Protein AF-A0A094W6S8-F1 (afdb_monomer_lite)

Foldseek 3Di:
DDKQRDDPDDPPDDDDDDFDFQIWDWDDDPQWDIDIDGDGGDPPDDDDDDDDTHGDDDDPDPPPPPDPDDDD

Structure (mmCIF, N/CA/C/O backbone):
data_AF-A0A094W6S8-F1
#
_entry.id   AF-A0A094W6S8-F1
#
loop_
_atom_site.group_PDB
_atom_site.id
_atom_site.type_symbol
_atom_site.label_atom_id
_atom_site.label_alt_id
_atom_site.label_comp_id
_atom_site.label_asym_id
_atom_site.label_entity_id
_atom_site.label_seq_id
_atom_site.pdbx_PDB_ins_code
_atom_site.Cartn_x
_atom_site.Cartn_y
_atom_site.Cartn_z
_atom_site.occupancy
_atom_site.B_iso_or_equiv
_atom_site.auth_seq_id
_atom_site.auth_comp_id
_atom_site.auth_asym_id
_atom_site.auth_atom_id
_atom_site.pdbx_PDB_model_num
ATOM 1 N N . MET A 1 1 ? 1.862 -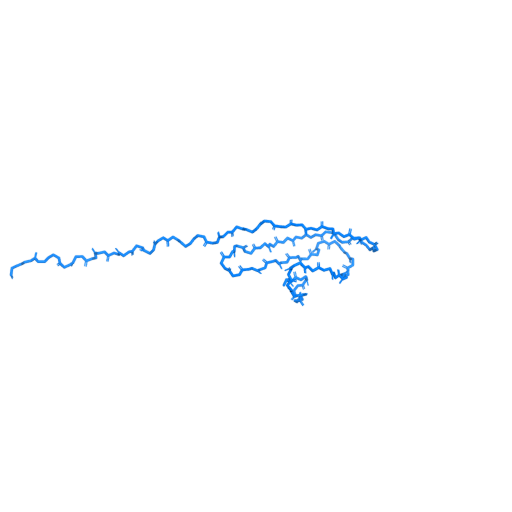3.836 4.773 1.00 95.69 1 MET A N 1
ATOM 2 C CA . MET A 1 1 ? 1.554 -2.929 3.642 1.00 95.69 1 MET A CA 1
ATOM 3 C C . MET A 1 1 ? 1.658 -3.825 2.449 1.00 95.69 1 MET A C 1
ATOM 5 O O . MET A 1 1 ? 2.673 -4.484 2.346 1.00 95.69 1 MET A O 1
ATOM 9 N N . PHE A 1 2 ? 0.660 -3.876 1.578 1.00 97.94 2 PHE A N 1
ATOM 10 C CA . PHE A 1 2 ? 0.728 -4.791 0.445 1.00 97.94 2 PHE A CA 1
ATOM 11 C C . PHE A 1 2 ? 0.900 -4.029 -0.862 1.00 97.94 2 PHE A C 1
ATOM 13 O O . PHE A 1 2 ? 0.178 -3.057 -1.098 1.00 97.94 2 PHE A O 1
ATOM 20 N N . PHE A 1 3 ? 1.811 -4.502 -1.707 1.00 97.50 3 PHE A N 1
ATOM 21 C CA . PHE A 1 3 ? 2.015 -4.025 -3.071 1.00 97.50 3 PHE A CA 1
ATOM 22 C C . PHE A 1 3 ? 1.857 -5.200 -4.033 1.00 97.50 3 PHE A C 1
ATOM 24 O O . PHE A 1 3 ? 2.525 -6.216 -3.879 1.00 97.50 3 PHE A O 1
ATOM 31 N N . ASP A 1 4 ? 0.902 -5.111 -4.957 1.00 97.56 4 ASP A N 1
ATOM 32 C CA . ASP A 1 4 ? 0.510 -6.209 -5.855 1.00 97.56 4 ASP A CA 1
ATOM 33 C C . ASP A 1 4 ? 0.243 -7.546 -5.125 1.00 97.56 4 ASP A C 1
ATOM 35 O O . ASP A 1 4 ? 0.397 -8.629 -5.675 1.00 97.56 4 ASP A O 1
ATOM 39 N N . GLY A 1 5 ? -0.212 -7.472 -3.868 1.00 97.38 5 GLY A N 1
ATOM 40 C CA . GLY A 1 5 ? -0.503 -8.639 -3.025 1.00 97.38 5 GLY A CA 1
ATOM 41 C C . GLY A 1 5 ? 0.677 -9.149 -2.191 1.00 97.38 5 GLY A C 1
ATOM 42 O O . GLY A 1 5 ? 0.460 -9.979 -1.314 1.00 97.38 5 GLY A O 1
ATOM 43 N N . ILE A 1 6 ? 1.882 -8.614 -2.389 1.00 97.75 6 ILE A N 1
ATOM 44 C CA . ILE A 1 6 ? 3.086 -8.948 -1.617 1.00 97.75 6 ILE A CA 1
ATOM 45 C C . ILE A 1 6 ? 3.139 -8.074 -0.362 1.00 97.75 6 ILE A C 1
ATOM 47 O O . ILE A 1 6 ? 2.968 -6.859 -0.467 1.00 97.75 6 ILE A O 1
ATOM 51 N N . ASP A 1 7 ? 3.370 -8.660 0.819 1.00 97.44 7 ASP A N 1
ATOM 52 C CA . ASP A 1 7 ? 3.572 -7.884 2.051 1.00 97.44 7 ASP A CA 1
ATOM 53 C C . ASP A 1 7 ? 4.971 -7.258 2.072 1.00 97.44 7 ASP A C 1
ATOM 55 O O . ASP A 1 7 ? 5.978 -7.957 2.127 1.00 97.44 7 ASP A O 1
ATOM 59 N N . LEU A 1 8 ? 5.015 -5.929 2.045 1.00 96.75 8 LEU A N 1
ATOM 60 C CA . LEU A 1 8 ? 6.230 -5.125 2.142 1.00 96.75 8 LEU A CA 1
ATOM 61 C C . LEU A 1 8 ? 6.511 -4.641 3.578 1.00 96.75 8 LEU A C 1
ATOM 63 O O . LEU A 1 8 ? 7.513 -3.976 3.816 1.00 96.75 8 LEU A O 1
ATOM 67 N N . GLY A 1 9 ? 5.645 -4.944 4.555 1.00 96.75 9 GLY A N 1
ATOM 68 C CA . GLY A 1 9 ? 5.882 -4.619 5.967 1.00 96.75 9 GLY A CA 1
ATOM 69 C C . GLY A 1 9 ? 5.125 -3.392 6.488 1.00 96.75 9 GLY A C 1
ATOM 70 O O . GLY A 1 9 ? 3.949 -3.182 6.184 1.00 96.75 9 GLY A O 1
ATOM 71 N N . ARG A 1 10 ? 5.736 -2.604 7.376 1.00 96.56 10 ARG A N 1
ATOM 72 C CA . ARG A 1 10 ? 5.049 -1.539 8.138 1.00 96.56 10 ARG A CA 1
ATOM 73 C C . ARG A 1 10 ? 5.526 -0.154 7.712 1.00 96.56 10 ARG A C 1
ATOM 75 O O . ARG A 1 10 ? 6.687 0.016 7.380 1.00 96.56 10 ARG A O 1
ATOM 82 N N . THR A 1 11 ? 4.625 0.826 7.742 1.00 94.62 11 THR A N 1
ATOM 83 C CA . THR A 1 11 ? 4.932 2.236 7.453 1.00 94.62 11 THR A CA 1
ATOM 84 C C . THR A 1 11 ? 5.482 2.957 8.696 1.00 94.62 11 THR A C 1
ATOM 86 O O . THR A 1 11 ? 5.026 2.631 9.796 1.00 94.62 11 THR A O 1
ATOM 89 N N . PRO A 1 12 ? 6.355 3.976 8.554 1.00 96.25 12 PRO A N 1
ATOM 90 C CA . PRO A 1 12 ? 6.925 4.483 7.302 1.00 96.25 12 PRO A CA 1
ATOM 91 C C . PRO A 1 12 ? 7.885 3.469 6.668 1.00 96.25 12 PRO A C 1
ATOM 93 O O . PRO A 1 12 ? 8.606 2.772 7.371 1.00 96.25 12 PRO A O 1
AT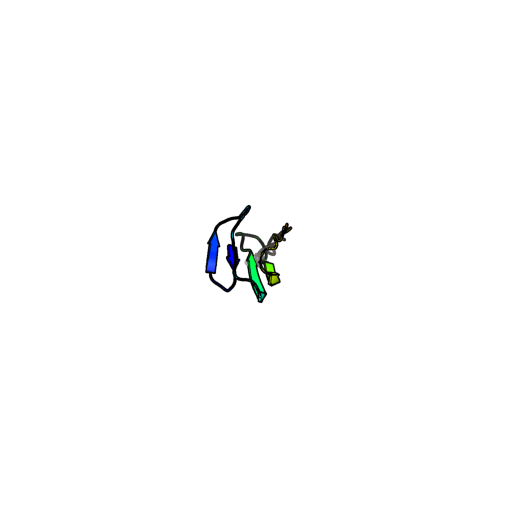OM 96 N N . LEU A 1 13 ? 7.855 3.370 5.339 1.00 95.75 13 LEU A N 1
ATOM 97 C CA . LEU A 1 13 ? 8.645 2.406 4.576 1.00 95.75 13 LEU A CA 1
ATOM 98 C C . LEU A 1 13 ? 9.228 3.096 3.345 1.00 95.75 13 LEU A C 1
ATOM 100 O O . LEU A 1 13 ? 8.493 3.766 2.622 1.00 95.75 13 LEU A O 1
ATOM 104 N N . ASN A 1 14 ? 10.519 2.886 3.100 1.00 96.12 14 ASN A N 1
ATOM 105 C CA . ASN A 1 14 ? 11.160 3.187 1.826 1.00 96.12 14 ASN A CA 1
ATOM 106 C C . ASN A 1 14 ? 11.607 1.860 1.203 1.00 96.12 14 ASN A C 1
ATOM 108 O O . ASN A 1 14 ? 12.292 1.079 1.861 1.00 96.12 14 ASN A O 1
ATOM 112 N N . THR A 1 15 ? 11.151 1.563 -0.011 1.00 95.38 15 THR A N 1
ATOM 113 C CA . THR A 1 15 ? 11.389 0.272 -0.662 1.00 95.38 15 THR A CA 1
ATOM 114 C C . THR A 1 15 ? 11.269 0.402 -2.174 1.00 95.38 15 THR A C 1
ATOM 116 O O . THR A 1 15 ? 10.520 1.243 -2.677 1.00 95.38 15 THR A O 1
ATOM 119 N N . GLU A 1 16 ? 12.005 -0.436 -2.894 1.00 95.94 16 GLU A N 1
ATOM 120 C CA . GLU A 1 16 ? 11.935 -0.515 -4.345 1.00 95.94 16 GLU A CA 1
ATOM 121 C C . GLU A 1 16 ? 10.786 -1.422 -4.774 1.00 95.94 16 GLU A C 1
ATOM 1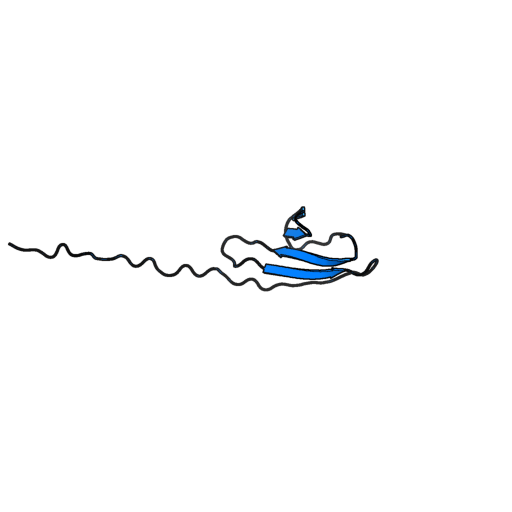23 O O . GLU A 1 16 ? 10.530 -2.473 -4.186 1.00 95.94 16 GLU A O 1
ATOM 128 N N . VAL A 1 17 ? 10.089 -1.013 -5.830 1.00 95.62 17 VAL A N 1
ATOM 129 C CA . VAL A 1 17 ? 8.996 -1.783 -6.420 1.00 95.62 17 VAL A CA 1
ATOM 130 C C . VAL A 1 17 ? 9.120 -1.785 -7.943 1.00 95.62 17 VAL A C 1
ATOM 132 O O . VAL A 1 17 ? 9.624 -0.817 -8.517 1.00 95.62 17 VAL A O 1
ATOM 135 N N . PRO A 1 18 ? 8.647 -2.839 -8.632 1.00 95.38 18 PRO A N 1
ATOM 136 C CA . PRO A 1 18 ? 8.696 -2.880 -10.087 1.00 95.38 18 PRO A CA 1
ATOM 137 C C . PRO A 1 18 ? 7.893 -1.733 -10.734 1.00 95.38 18 PRO A C 1
ATOM 139 O O . PRO A 1 18 ? 6.758 -1.467 -10.314 1.00 95.38 18 PRO A O 1
ATOM 142 N N . PRO A 1 19 ? 8.414 -1.090 -11.796 1.00 97.12 19 PRO A N 1
ATOM 143 C CA . PRO A 1 19 ? 7.693 -0.041 -12.511 1.00 97.12 19 PRO A CA 1
ATOM 144 C C . PRO A 1 19 ? 6.471 -0.609 -13.227 1.00 97.12 19 PRO A C 1
ATOM 146 O O . PRO A 1 19 ? 6.474 -1.752 -13.678 1.00 97.12 19 PRO A O 1
ATOM 149 N N . GLY A 1 20 ? 5.407 0.173 -13.365 1.00 97.12 20 GLY A N 1
ATOM 150 C CA . GLY A 1 20 ? 4.252 -0.226 -14.158 1.00 97.12 20 GLY A CA 1
ATOM 151 C C . GLY A 1 20 ? 3.019 0.630 -13.931 1.00 97.12 20 GLY A C 1
ATOM 152 O O . GLY A 1 20 ? 2.894 1.370 -12.953 1.00 97.12 20 GLY A O 1
ATOM 153 N N . THR A 1 21 ? 2.077 0.492 -14.854 1.00 94.56 21 THR A N 1
ATOM 154 C CA . THR A 1 21 ? 0.741 1.075 -14.756 1.00 94.56 21 THR A CA 1
ATOM 155 C C . THR A 1 21 ? -0.163 0.188 -13.909 1.00 94.56 21 THR A C 1
ATOM 157 O O . THR A 1 21 ? -0.092 -1.035 -14.006 1.00 94.56 21 THR A O 1
ATOM 160 N N . ASN A 1 22 ? -1.072 0.798 -13.146 1.00 95.00 22 ASN A N 1
ATOM 161 C CA . ASN A 1 22 ? -2.138 0.092 -12.427 1.00 95.00 22 ASN A CA 1
ATOM 162 C C . ASN A 1 22 ? -1.657 -0.827 -11.282 1.00 95.00 22 ASN A C 1
ATOM 164 O O . ASN A 1 22 ? -2.324 -1.807 -10.947 1.00 95.00 22 ASN A O 1
ATOM 168 N N . ARG A 1 23 ? -0.524 -0.488 -10.659 1.00 97.19 23 ARG A N 1
ATOM 169 C CA . ARG A 1 23 ? 0.037 -1.194 -9.500 1.00 97.19 23 ARG A CA 1
ATOM 170 C C . ARG A 1 23 ? -0.887 -1.063 -8.298 1.00 97.19 23 ARG A C 1
ATOM 172 O O . ARG A 1 23 ? -1.371 0.030 -8.009 1.00 97.19 23 ARG A O 1
ATOM 179 N N . ARG A 1 24 ? -1.158 -2.152 -7.585 1.00 98.12 24 ARG A N 1
ATOM 180 C CA . ARG A 1 24 ? -2.115 -2.181 -6.476 1.00 98.12 24 ARG A CA 1
ATOM 181 C C . ARG A 1 24 ? -1.416 -1.940 -5.145 1.00 98.12 24 ARG A C 1
ATOM 183 O O . ARG A 1 24 ? -0.689 -2.800 -4.663 1.00 98.12 24 ARG A O 1
ATOM 190 N N . LEU A 1 25 ? -1.757 -0.840 -4.483 1.00 97.56 25 LEU A N 1
ATOM 191 C CA . LEU A 1 25 ? -1.333 -0.546 -3.115 1.00 97.56 25 LEU A CA 1
ATOM 192 C C . LEU A 1 25 ? -2.484 -0.790 -2.130 1.00 97.56 25 LEU A C 1
ATOM 194 O O . LEU A 1 25 ? -3.616 -0.346 -2.352 1.00 97.56 25 LEU A O 1
ATOM 198 N N . VAL A 1 26 ? -2.199 -1.488 -1.027 1.00 98.31 26 VAL A N 1
ATOM 199 C CA . VAL A 1 26 ? -3.142 -1.704 0.077 1.00 98.31 26 VAL A CA 1
ATOM 200 C C . VAL A 1 26 ? -2.494 -1.379 1.421 1.00 98.31 26 VAL A C 1
ATOM 202 O O . VAL A 1 26 ? -1.485 -1.973 1.809 1.00 98.31 26 VAL A O 1
ATOM 205 N N . LEU A 1 27 ? -3.136 -0.488 2.177 1.00 98.12 27 LEU A N 1
ATOM 206 C CA . LEU A 1 27 ? -2.762 -0.154 3.550 1.00 98.12 27 LEU A CA 1
ATOM 207 C C . LEU A 1 27 ? -3.815 -0.687 4.511 1.00 98.12 27 LEU A C 1
ATOM 209 O O . LEU A 1 27 ? -5.010 -0.429 4.352 1.00 98.12 27 LEU A O 1
ATOM 213 N N . LEU A 1 28 ? -3.348 -1.434 5.507 1.00 97.44 28 LEU A N 1
ATOM 214 C CA . LEU A 1 28 ? -4.171 -2.027 6.549 1.00 97.44 28 LEU A CA 1
ATOM 215 C C . LEU A 1 28 ? -3.652 -1.557 7.904 1.00 97.44 28 LEU A C 1
ATOM 217 O O . LEU A 1 28 ? -2.459 -1.659 8.182 1.00 97.44 28 LEU A O 1
ATOM 221 N N . LEU A 1 29 ? -4.567 -1.097 8.752 1.00 96.69 29 LEU A N 1
ATOM 222 C CA . LEU A 1 29 ? -4.300 -0.810 10.153 1.00 96.69 29 LEU A CA 1
ATOM 223 C C . LEU A 1 29 ? -5.522 -1.229 10.972 1.00 96.69 29 LEU A C 1
ATOM 225 O O . LEU A 1 29 ? -6.658 -0.898 10.629 1.00 96.69 29 LEU A O 1
ATOM 229 N N . LYS A 1 30 ? -5.302 -1.992 12.047 1.00 94.88 30 LYS A N 1
ATOM 230 C CA . LYS A 1 30 ? -6.387 -2.497 12.898 1.00 94.88 30 LYS A CA 1
ATOM 231 C C . LYS A 1 30 ? -7.212 -1.329 13.445 1.00 94.88 30 LYS A C 1
ATOM 233 O O . LYS A 1 30 ? -6.659 -0.403 14.023 1.00 94.88 30 LYS A O 1
ATOM 238 N N . GLY A 1 31 ? -8.535 -1.405 13.292 1.00 95.88 31 GLY A N 1
ATOM 239 C CA . GLY A 1 31 ? -9.455 -0.350 13.732 1.00 95.88 31 GLY A CA 1
ATOM 240 C C . GLY A 1 31 ? -9.649 0.789 12.728 1.00 95.88 31 GLY A C 1
ATOM 241 O O . GLY A 1 31 ? -10.411 1.704 13.018 1.00 95.88 31 GLY A O 1
ATOM 242 N N . TYR A 1 32 ? -9.030 0.723 11.547 1.00 97.38 32 TYR A N 1
ATOM 243 C CA . TYR A 1 32 ? -9.170 1.711 10.477 1.00 97.38 32 TYR A CA 1
ATOM 244 C C . TYR A 1 32 ? -9.720 1.075 9.201 1.00 97.38 32 TYR A C 1
ATOM 246 O O . TYR A 1 32 ? -9.568 -0.126 8.960 1.00 97.38 32 TYR A O 1
ATOM 254 N N . ARG A 1 33 ? -10.389 1.885 8.378 1.00 96.75 33 ARG A N 1
ATOM 255 C CA . ARG A 1 33 ? -10.844 1.476 7.050 1.00 96.75 33 ARG A CA 1
ATOM 256 C C . ARG A 1 33 ? -9.617 1.232 6.163 1.00 96.75 33 ARG A C 1
ATOM 258 O O . ARG A 1 33 ? -8.710 2.064 6.157 1.00 96.75 33 ARG A O 1
ATOM 265 N N . PRO A 1 34 ? -9.571 0.117 5.417 1.00 96.81 34 PRO A N 1
ATOM 266 C CA . PRO A 1 34 ? -8.451 -0.168 4.533 1.00 96.81 34 PRO A CA 1
ATOM 267 C C . PRO A 1 34 ? -8.413 0.831 3.376 1.00 96.81 34 PRO A C 1
ATOM 269 O O . PRO A 1 34 ? -9.449 1.139 2.785 1.00 96.81 34 PRO A O 1
ATOM 272 N N . VAL A 1 35 ? -7.213 1.271 3.004 1.00 97.69 35 VAL A N 1
ATOM 273 C CA . VAL A 1 35 ? -6.997 2.047 1.777 1.00 97.69 35 VAL A CA 1
ATOM 274 C C . VAL A 1 35 ? -6.581 1.086 0.674 1.00 97.69 35 VAL A C 1
ATOM 276 O O . VAL A 1 35 ? -5.702 0.246 0.875 1.00 97.69 35 VAL A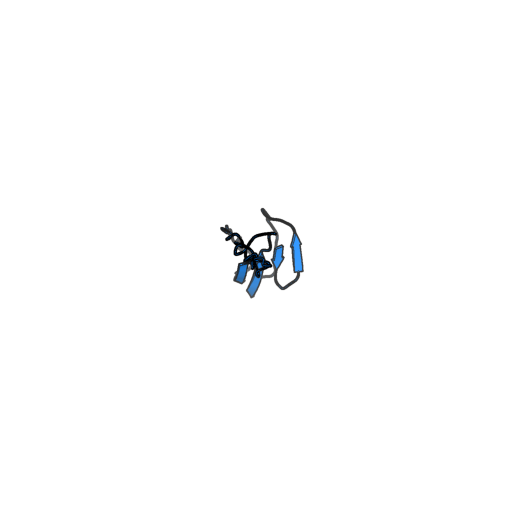 O 1
ATOM 279 N N . ARG A 1 36 ? -7.232 1.182 -0.487 1.00 97.81 36 ARG A N 1
ATOM 280 C CA . ARG A 1 36 ? -6.938 0.379 -1.678 1.00 97.81 36 ARG A CA 1
ATOM 281 C C . ARG A 1 36 ? -6.890 1.307 -2.879 1.00 97.81 36 ARG A C 1
ATOM 283 O O . ARG A 1 36 ? -7.878 1.980 -3.151 1.00 97.81 36 ARG A O 1
ATOM 290 N N . MET A 1 37 ? -5.774 1.324 -3.594 1.00 96.81 37 MET A N 1
ATOM 291 C CA . MET A 1 37 ? -5.614 2.184 -4.763 1.00 96.81 37 MET A CA 1
ATOM 292 C C . MET A 1 37 ? -4.768 1.538 -5.846 1.00 96.81 37 MET A C 1
ATOM 294 O O . MET A 1 37 ? -4.034 0.579 -5.603 1.00 96.81 37 MET A O 1
ATOM 298 N N . ARG A 1 38 ? -4.906 2.091 -7.046 1.00 97.44 38 ARG A N 1
ATOM 299 C CA . ARG A 1 38 ? -4.074 1.799 -8.204 1.00 97.44 38 ARG A CA 1
ATOM 300 C C . ARG A 1 38 ? -3.152 2.991 -8.421 1.00 97.44 38 ARG A C 1
ATOM 302 O O . ARG A 1 38 ? -3.639 4.117 -8.445 1.00 97.44 38 ARG A O 1
ATOM 309 N N . ILE A 1 39 ? -1.856 2.743 -8.549 1.00 95.88 39 ILE A N 1
ATOM 310 C CA . ILE A 1 39 ? -0.842 3.778 -8.748 1.00 95.88 39 ILE A CA 1
ATOM 311 C C . ILE A 1 39 ? -0.029 3.500 -10.012 1.00 95.88 39 ILE A C 1
ATOM 313 O O . ILE A 1 39 ? 0.053 2.365 -10.489 1.00 95.88 39 ILE A O 1
ATOM 317 N N . PHE A 1 40 ? 0.555 4.557 -10.562 1.00 96.50 40 PHE A N 1
ATOM 318 C CA . PHE A 1 40 ? 1.559 4.471 -11.610 1.00 96.50 40 PHE A CA 1
ATOM 319 C C . PHE A 1 40 ? 2.939 4.593 -10.969 1.00 96.50 40 PHE A C 1
ATOM 321 O O . PHE A 1 40 ? 3.183 5.526 -10.206 1.00 96.50 40 PHE A O 1
ATOM 328 N N . VAL A 1 41 ? 3.817 3.639 -11.266 1.00 96.69 41 VAL A N 1
ATOM 329 C CA . VAL A 1 41 ? 5.216 3.662 -10.834 1.00 96.69 41 VAL A CA 1
ATOM 330 C C . VAL A 1 41 ? 6.082 3.796 -12.073 1.00 96.69 41 VAL A C 1
ATOM 332 O O . VAL A 1 41 ? 6.111 2.897 -12.915 1.00 96.69 41 VAL A O 1
ATOM 335 N N . GLU A 1 42 ? 6.791 4.912 -12.173 1.00 96.50 42 GLU A N 1
ATOM 336 C CA . GLU A 1 42 ? 7.761 5.145 -13.236 1.00 96.50 42 GLU A CA 1
ATOM 337 C C . GLU A 1 42 ? 9.140 4.616 -12.822 1.00 96.50 42 GLU A C 1
ATOM 339 O O . GLU A 1 4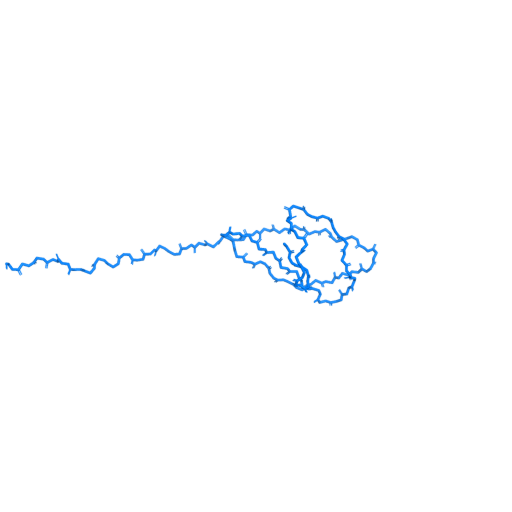2 ? 9.571 4.801 -11.683 1.00 96.50 42 GLU A O 1
ATOM 344 N N . GLY A 1 43 ? 9.832 3.942 -13.743 1.00 96.19 43 GLY A N 1
ATOM 345 C CA . GLY A 1 43 ? 11.156 3.382 -13.478 1.00 96.19 43 GLY A CA 1
ATOM 346 C C . GLY A 1 43 ? 12.177 4.464 -13.130 1.00 96.19 43 GLY A C 1
ATOM 347 O O . GLY A 1 43 ? 12.207 5.519 -13.757 1.00 96.19 43 GLY A O 1
ATOM 348 N N . GLY A 1 44 ? 13.007 4.201 -12.119 1.00 95.56 44 GLY A N 1
ATOM 349 C CA . GLY A 1 44 ? 14.066 5.118 -11.685 1.00 95.56 44 GLY A CA 1
ATOM 350 C C . GLY A 1 44 ? 13.579 6.381 -10.965 1.00 95.56 44 GLY A C 1
ATOM 351 O O . GLY A 1 44 ? 14.405 7.221 -10.614 1.00 95.56 44 GLY A O 1
ATOM 352 N N . LYS A 1 45 ? 12.269 6.533 -10.719 1.00 95.75 45 LYS A N 1
ATOM 353 C CA . LYS A 1 45 ? 11.715 7.664 -9.964 1.00 95.75 45 LYS A CA 1
ATOM 354 C C . LYS A 1 45 ? 11.286 7.253 -8.563 1.00 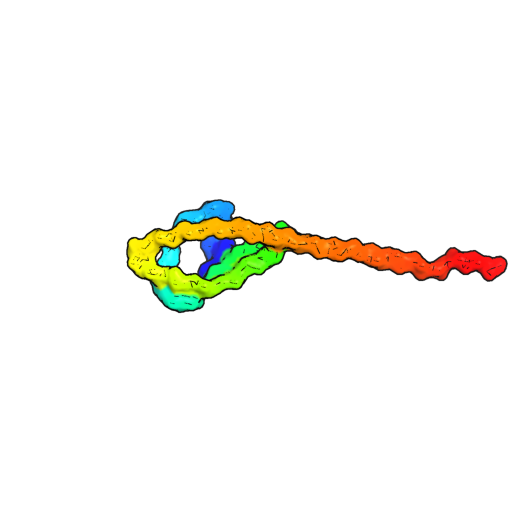95.75 45 LYS A C 1
ATOM 356 O O . LYS A 1 45 ? 10.685 6.204 -8.352 1.00 95.75 45 LYS A O 1
ATOM 361 N N . MET A 1 46 ? 11.541 8.142 -7.611 1.00 94.44 46 MET A N 1
ATOM 362 C CA . MET A 1 46 ? 11.044 8.021 -6.246 1.00 94.44 46 MET A CA 1
ATOM 363 C C . MET A 1 46 ? 9.646 8.636 -6.143 1.00 94.44 46 MET A C 1
ATOM 365 O O . MET A 1 46 ? 9.425 9.768 -6.573 1.00 94.44 46 MET A O 1
ATOM 369 N N . LEU A 1 47 ? 8.713 7.903 -5.535 1.00 93.88 47 LEU A N 1
ATOM 370 C CA . LEU A 1 47 ? 7.348 8.360 -5.287 1.00 93.88 47 LEU A CA 1
ATOM 371 C C . LEU A 1 47 ? 7.105 8.490 -3.778 1.00 93.88 47 LEU A C 1
ATOM 373 O O . LEU A 1 47 ? 7.025 7.491 -3.066 1.00 93.88 47 LEU A O 1
ATOM 377 N N . GLY A 1 48 ? 6.970 9.724 -3.292 1.00 95.31 48 GLY A N 1
ATOM 378 C CA . GLY A 1 48 ? 6.604 10.009 -1.903 1.00 95.31 48 GLY A CA 1
ATOM 379 C C . GLY A 1 48 ? 5.088 10.009 -1.716 1.00 95.31 48 GLY A C 1
ATOM 380 O O . GLY A 1 48 ? 4.375 10.692 -2.447 1.00 95.31 48 GLY A O 1
ATOM 381 N N . MET A 1 49 ? 4.584 9.260 -0.733 1.00 94.88 49 MET A N 1
ATOM 382 C CA . MET A 1 49 ? 3.150 9.186 -0.435 1.00 94.88 49 MET A CA 1
ATOM 383 C C . MET A 1 49 ? 2.895 9.253 1.071 1.00 94.88 49 MET A C 1
ATOM 385 O O . MET A 1 49 ? 3.542 8.555 1.851 1.00 94.88 49 MET A O 1
ATOM 389 N N . ALA A 1 50 ? 1.905 10.050 1.465 1.00 96.19 50 ALA A N 1
ATOM 390 C CA . ALA A 1 50 ? 1.395 10.134 2.829 1.00 96.19 50 ALA A CA 1
ATOM 391 C C . ALA A 1 50 ? -0.115 9.868 2.829 1.00 96.19 50 ALA A C 1
ATOM 393 O O . ALA A 1 50 ? -0.822 10.264 1.903 1.00 96.19 50 ALA A O 1
ATOM 394 N N . PHE A 1 51 ? -0.611 9.192 3.867 1.00 95.06 51 PHE A N 1
ATOM 395 C CA . PHE A 1 51 ? -2.005 8.758 3.944 1.00 95.06 51 PHE A CA 1
ATOM 396 C C . PHE A 1 51 ? -2.616 9.087 5.302 1.00 95.06 51 PHE A C 1
ATOM 398 O O . PHE A 1 51 ? -2.046 8.755 6.340 1.00 95.06 51 PHE A O 1
ATOM 405 N N . THR A 1 52 ? -3.824 9.648 5.281 1.00 95.50 52 THR A N 1
ATOM 406 C CA . THR A 1 52 ? -4.687 9.773 6.460 1.00 95.50 52 THR A CA 1
ATOM 407 C C . THR A 1 52 ? -5.677 8.613 6.468 1.00 95.50 52 THR A C 1
ATOM 409 O O . THR A 1 52 ? -6.423 8.421 5.508 1.00 95.50 52 THR A O 1
ATOM 412 N N . LEU A 1 53 ? -5.687 7.818 7.540 1.00 96.19 53 LEU A N 1
ATOM 413 C CA . LEU A 1 53 ? -6.599 6.682 7.679 1.00 96.19 53 LEU A CA 1
ATOM 414 C C . LEU A 1 53 ? -7.845 7.071 8.475 1.00 96.19 53 LEU A C 1
ATOM 416 O O . LEU A 1 53 ? -7.760 7.743 9.500 1.00 96.19 53 LEU A O 1
ATOM 420 N N . HIS A 1 54 ? -9.004 6.573 8.044 1.00 95.94 54 HIS A N 1
ATOM 421 C CA . HIS A 1 54 ? -10.272 6.815 8.730 1.00 95.94 54 HIS A CA 1
ATOM 422 C C . HIS A 1 54 ? -10.603 5.668 9.695 1.00 95.94 54 HIS A C 1
ATOM 424 O O . HIS A 1 54 ? -10.700 4.522 9.245 1.00 95.94 54 HIS A O 1
ATOM 430 N N . PRO A 1 55 ? -10.813 5.933 10.996 1.00 96.75 55 PRO A N 1
ATOM 431 C CA . PRO A 1 55 ? -11.227 4.912 11.953 1.00 96.75 55 PRO A CA 1
ATOM 432 C C . PRO A 1 55 ? -12.542 4.227 11.557 1.00 96.75 55 PRO A C 1
ATOM 434 O O . PRO A 1 55 ? -13.458 4.843 11.005 1.00 96.75 55 PRO A O 1
ATOM 437 N N . VAL A 1 56 ? -12.668 2.941 11.879 1.00 94.44 56 VAL A N 1
ATOM 438 C CA . VAL A 1 56 ? -13.949 2.232 11.821 1.00 94.44 56 VAL A CA 1
ATOM 439 C C . VAL A 1 56 ? -14.715 2.554 13.099 1.00 94.44 56 VAL A C 1
ATOM 441 O O . VAL A 1 56 ? -14.435 2.000 14.161 1.00 94.44 56 VAL A O 1
ATOM 444 N N . VAL A 1 57 ? -15.703 3.444 13.003 1.00 86.81 57 VAL A N 1
ATOM 445 C CA . VAL A 1 57 ? -16.653 3.678 14.096 1.00 86.81 57 VAL A CA 1
ATOM 446 C C . VAL A 1 57 ? -17.581 2.470 14.171 1.00 86.81 57 VAL A C 1
ATOM 448 O O . VAL A 1 57 ? -18.341 2.206 13.239 1.00 86.81 57 VAL A O 1
ATOM 451 N N . ARG A 1 58 ? -17.507 1.706 15.266 1.00 75.62 58 ARG A N 1
ATOM 452 C CA . ARG A 1 58 ? -18.513 0.676 15.539 1.00 75.62 58 ARG A CA 1
ATOM 453 C C . ARG A 1 58 ? -19.804 1.380 15.957 1.00 75.62 58 ARG A C 1
ATOM 455 O O . ARG A 1 58 ? -19.752 2.148 16.919 1.00 75.62 58 ARG A O 1
ATOM 462 N N . PRO A 1 59 ? -20.942 1.143 15.283 1.00 67.12 59 PRO A N 1
ATOM 463 C CA . PRO A 1 59 ? -22.211 1.626 15.799 1.00 67.12 59 PRO A CA 1
ATOM 464 C C . PRO A 1 59 ? -22.456 1.007 17.186 1.00 67.12 59 PRO A C 1
ATOM 466 O O . PRO A 1 59 ? -22.064 -0.145 17.416 1.00 67.12 59 PRO A O 1
ATOM 469 N N . PRO A 1 60 ? -23.059 1.750 18.130 1.00 66.69 60 PRO A N 1
ATOM 470 C CA . PRO A 1 60 ? -23.379 1.208 19.440 1.00 66.69 60 PRO A CA 1
ATOM 471 C C . PRO A 1 60 ? -24.293 -0.006 19.271 1.00 66.69 60 PRO A C 1
ATOM 473 O O . PRO A 1 60 ? -25.291 0.043 18.549 1.00 66.69 60 PRO A O 1
ATOM 476 N N . VAL A 1 61 ? -23.943 -1.106 19.939 1.00 72.00 61 VAL A N 1
ATOM 477 C CA . VAL A 1 61 ? -24.794 -2.295 20.003 1.00 72.00 61 VAL A CA 1
ATOM 478 C C . VAL A 1 61 ? -26.108 -1.869 20.652 1.00 72.00 61 VAL A C 1
ATOM 480 O O . VAL A 1 61 ? -26.124 -1.500 21.829 1.00 72.00 61 VAL A O 1
ATOM 483 N N . ARG A 1 62 ? -27.214 -1.895 19.900 1.00 69.19 62 ARG A N 1
ATOM 484 C CA . ARG A 1 62 ? -28.548 -1.741 20.489 1.00 69.19 62 ARG A CA 1
ATOM 485 C C . ARG A 1 62 ? -28.755 -2.909 21.453 1.00 69.19 62 ARG A C 1
ATOM 487 O O . ARG A 1 62 ? -29.001 -4.032 21.027 1.00 69.19 62 ARG A O 1
ATOM 494 N N . LYS A 1 63 ? -28.637 -2.658 22.761 1.00 57.16 63 LYS A N 1
ATOM 495 C CA . LYS A 1 63 ? -29.200 -3.555 23.774 1.00 57.16 63 LYS A CA 1
ATOM 496 C C . LYS A 1 63 ? -30.714 -3.430 23.656 1.00 57.16 63 LYS A C 1
ATOM 498 O O . LYS A 1 63 ? -31.284 -2.484 24.195 1.00 57.16 63 LYS A O 1
ATOM 503 N N . ASN A 1 64 ? -31.356 -4.347 22.940 1.00 52.53 64 ASN A N 1
ATOM 504 C CA . ASN A 1 64 ? -32.800 -4.498 23.053 1.00 52.53 64 ASN A CA 1
ATOM 505 C C . ASN A 1 64 ? -33.089 -4.873 24.512 1.00 52.53 64 ASN A C 1
ATOM 507 O O . ASN A 1 64 ? -32.792 -5.984 24.949 1.00 52.53 64 ASN A O 1
ATOM 511 N N . LYS A 1 65 ? -33.613 -3.917 25.287 1.00 56.53 65 LYS A N 1
ATOM 512 C CA . LYS A 1 65 ? -34.338 -4.208 26.523 1.00 56.53 65 LYS A CA 1
ATOM 513 C C . LYS A 1 65 ? -35.664 -4.829 26.096 1.00 56.53 65 LYS A C 1
ATOM 515 O O . LYS A 1 65 ? -36.672 -4.135 26.053 1.00 56.53 65 LYS A O 1
ATOM 520 N N . ASP A 1 66 ? -35.639 -6.097 25.704 1.00 58.53 66 ASP A N 1
ATOM 521 C CA . ASP A 1 66 ? -36.873 -6.838 25.490 1.00 58.53 66 ASP A CA 1
ATOM 522 C C . ASP A 1 66 ? -37.429 -7.245 26.861 1.00 58.53 66 ASP A C 1
ATOM 524 O O . ASP A 1 66 ? -36.947 -8.158 27.533 1.00 58.53 66 ASP A O 1
ATOM 528 N N . ASN A 1 67 ? -38.311 -6.372 27.341 1.00 57.69 67 ASN A N 1
ATOM 529 C CA . ASN A 1 67 ? -39.436 -6.599 28.233 1.00 57.69 67 ASN A CA 1
ATOM 530 C C . ASN A 1 67 ? -39.449 -7.906 29.046 1.00 57.69 67 ASN A C 1
ATOM 532 O O . ASN A 1 67 ? -40.023 -8.917 28.658 1.00 57.69 67 ASN A O 1
ATOM 536 N N . ARG A 1 68 ? -38.998 -7.802 30.301 1.00 59.16 68 ARG A N 1
ATOM 537 C CA . ARG A 1 68 ? -39.688 -8.452 31.427 1.00 59.16 68 ARG A CA 1
ATOM 538 C C . ARG A 1 68 ? -40.221 -7.389 32.386 1.00 59.16 68 ARG A C 1
ATOM 540 O O . ARG A 1 68 ? -39.793 -7.293 33.535 1.00 59.16 68 ARG A O 1
ATOM 547 N N . GLN A 1 69 ? -41.138 -6.552 31.903 1.00 50.22 69 GLN A N 1
ATOM 548 C CA . GLN A 1 69 ? -42.084 -5.880 32.794 1.00 50.22 69 GLN A CA 1
ATOM 549 C C . GLN A 1 69 ? -43.138 -6.917 33.212 1.00 50.22 69 GLN A C 1
ATOM 551 O O . GLN A 1 69 ? -43.986 -7.301 32.419 1.00 50.22 69 GLN A O 1
ATOM 556 N N . LYS A 1 70 ? -42.952 -7.458 34.427 1.00 48.88 70 LYS A N 1
ATOM 557 C CA . LYS A 1 70 ? -43.944 -7.560 35.522 1.00 48.88 70 LYS A CA 1
ATOM 558 C C . LYS A 1 70 ? -45.421 -7.386 35.094 1.00 48.88 70 LYS A C 1
ATOM 560 O O . LYS A 1 70 ? -45.740 -6.350 34.528 1.00 48.88 70 LYS A O 1
ATOM 565 N N . MET A 1 71 ? -46.345 -8.323 35.339 1.00 36.81 71 MET A N 1
ATOM 566 C CA . MET A 1 71 ? -47.069 -8.637 36.606 1.00 36.81 71 MET A CA 1
ATOM 567 C C . MET A 1 71 ? -48.244 -9.601 36.271 1.00 36.81 71 MET A C 1
ATOM 569 O O . MET A 1 71 ? -48.557 -9.701 35.082 1.00 36.81 71 MET A O 1
ATOM 573 N N . PRO A 1 72 ? -48.979 -10.200 37.237 1.00 55.81 72 PRO A N 1
ATOM 574 C CA . PRO A 1 72 ? -48.818 -10.215 38.697 1.00 55.81 72 PRO A CA 1
ATOM 575 C C . PRO A 1 72 ? -48.366 -11.569 39.271 1.00 55.81 72 PRO A C 1
ATOM 577 O O . PRO A 1 72 ? -48.544 -12.610 38.603 1.00 55.81 72 PRO A O 1
#

InterPro domains:
  IPR013229 PEGA [PF08308] (3-54)

pLDDT: mean 88.44, std 15.84, range [36.81, 98.31]

Radius of gyration: 21.62 Å; chains: 1; bounding box: 63×20×54 Å

Organism: NCBI:txid178606

Sequence (72 aa):
MFFDGIDLGRTPLNTEVPPGTNRRLVLLLKGYRPVRMRIFVEGGKMLGMAFTLHPVVRPPVRKNKDNRQKMP

Secondary structure (DSSP, 8-state):
-EETTEE--SSS-------EEEEEEEE--TTBPPEEEEEEE-TT-------PPPB--PPP------------